Protein AF-A0A7W7CL00-F1 (afdb_monomer)

Organism: NCBI:txid882441

Sequence (148 aa):
MVEDDIWPAVDAAREWLDQSNGTLPLELTCRILKVTEEAGEAVQAWIDLLGQNPRKGVTHTREDVAAELADVAFTALVAIASLGLDPQAALAACATKVRARFPLAPHPAPADPATPIPGEATAPGSEPSTVPVVSAPSIAWPPVGSGV

Structure (mmCIF, N/CA/C/O backbone):
data_AF-A0A7W7CL00-F1
#
_entry.id   AF-A0A7W7CL00-F1
#
loop_
_atom_site.group_PDB
_atom_site.id
_atom_site.type_symbol
_atom_site.label_atom_id
_atom_site.label_alt_id
_atom_site.label_comp_id
_atom_site.label_asym_id
_atom_site.label_entity_id
_atom_site.label_seq_id
_atom_site.pdbx_PDB_ins_code
_atom_site.Cartn_x
_atom_site.Cartn_y
_atom_site.Cartn_z
_atom_site.occupancy
_atom_site.B_iso_or_equiv
_atom_site.auth_seq_id
_atom_site.auth_comp_id
_atom_site.auth_asym_id
_atom_site.auth_atom_id
_atom_site.pdbx_PDB_model_num
ATOM 1 N N . MET A 1 1 ? -9.552 -22.334 -6.330 1.00 42.38 1 MET A N 1
ATOM 2 C CA . MET A 1 1 ? -10.026 -21.128 -5.630 1.00 42.38 1 MET A CA 1
ATOM 3 C C . MET A 1 1 ? -8.787 -20.565 -4.974 1.00 42.38 1 MET A C 1
ATOM 5 O O . MET A 1 1 ? -8.217 -21.275 -4.162 1.00 42.38 1 MET A O 1
ATOM 9 N N . VAL A 1 2 ? -8.265 -19.432 -5.437 1.00 53.22 2 VAL A N 1
ATOM 10 C CA . VAL A 1 2 ? -7.215 -18.740 -4.678 1.00 53.22 2 VAL A CA 1
ATOM 11 C C . VAL A 1 2 ? -7.977 -18.091 -3.530 1.00 53.22 2 VAL A C 1
ATOM 13 O O . VAL A 1 2 ? -8.862 -17.282 -3.800 1.00 53.22 2 VAL A O 1
ATOM 16 N N . GLU A 1 3 ? -7.786 -18.566 -2.300 1.00 57.62 3 GLU A N 1
ATOM 17 C CA . GLU A 1 3 ? -8.302 -17.869 -1.117 1.00 57.62 3 GLU A CA 1
ATOM 18 C C . GLU A 1 3 ? -7.820 -16.406 -1.180 1.00 57.62 3 GLU A C 1
ATOM 20 O O . GLU A 1 3 ? -6.686 -16.162 -1.596 1.00 57.62 3 GLU A O 1
ATOM 25 N N . ASP A 1 4 ? -8.663 -15.440 -0.798 1.00 70.88 4 ASP A N 1
ATOM 26 C CA . ASP A 1 4 ? -8.280 -14.022 -0.689 1.00 70.88 4 ASP A CA 1
ATOM 27 C C . ASP A 1 4 ? -7.303 -13.837 0.493 1.00 70.88 4 ASP A C 1
ATOM 29 O O . ASP A 1 4 ? -7.651 -13.301 1.545 1.00 70.88 4 ASP A O 1
ATOM 33 N N . ASP A 1 5 ? -6.067 -14.309 0.318 1.00 86.12 5 ASP A N 1
ATOM 34 C CA . ASP A 1 5 ? -4.984 -14.319 1.314 1.00 86.12 5 ASP A CA 1
ATOM 35 C C . ASP A 1 5 ? -4.506 -12.901 1.680 1.00 86.12 5 ASP A C 1
ATOM 37 O O . ASP A 1 5 ? -3.855 -12.675 2.696 1.00 86.12 5 ASP A O 1
ATOM 41 N N . ILE A 1 6 ? -4.896 -11.900 0.885 1.00 94.25 6 ILE A N 1
ATOM 42 C CA . ILE A 1 6 ? -4.505 -10.506 1.094 1.00 94.25 6 ILE A CA 1
ATOM 43 C C . ILE A 1 6 ? -5.021 -9.932 2.419 1.00 94.25 6 ILE A C 1
ATOM 45 O O . ILE A 1 6 ? -4.269 -9.251 3.110 1.00 94.25 6 ILE A O 1
ATOM 49 N N . TRP A 1 7 ? -6.275 -10.191 2.802 1.00 95.50 7 TRP A N 1
ATOM 50 C CA . TRP A 1 7 ? -6.853 -9.580 4.007 1.00 95.50 7 TRP A CA 1
ATOM 51 C C . TRP A 1 7 ? -6.283 -10.185 5.293 1.00 95.50 7 TRP A C 1
ATOM 53 O O . TRP A 1 7 ? -5.819 -9.411 6.133 1.00 95.50 7 TRP A O 1
ATOM 63 N N . PRO A 1 8 ? -6.194 -11.525 5.429 1.00 96.06 8 PRO A N 1
ATOM 64 C CA . PRO A 1 8 ? -5.456 -12.135 6.532 1.00 96.06 8 PRO A CA 1
ATOM 65 C C . PRO A 1 8 ? -3.996 -11.668 6.606 1.00 96.06 8 PRO A C 1
ATOM 67 O O . PRO A 1 8 ? -3.495 -11.423 7.702 1.00 96.06 8 PRO A O 1
ATOM 70 N N . ALA A 1 9 ? -3.319 -11.492 5.464 1.00 97.25 9 ALA A N 1
ATOM 71 C CA . ALA A 1 9 ? -1.948 -10.985 5.436 1.00 97.25 9 ALA A CA 1
ATOM 72 C C . ALA A 1 9 ? -1.842 -9.527 5.916 1.00 97.25 9 ALA A C 1
ATOM 74 O O . ALA A 1 9 ? -0.912 -9.197 6.654 1.00 97.25 9 ALA A O 1
ATOM 75 N N . VAL A 1 10 ? -2.790 -8.656 5.548 1.00 98.19 10 VAL A N 1
ATOM 76 C CA . VAL A 1 10 ? -2.846 -7.267 6.040 1.00 98.19 10 VAL A CA 1
ATOM 77 C C . VAL A 1 10 ? -3.030 -7.233 7.559 1.00 98.19 10 VAL A C 1
ATOM 79 O O . VAL A 1 10 ? -2.312 -6.496 8.242 1.00 98.19 10 VAL A O 1
ATOM 82 N N . ASP A 1 11 ? -3.945 -8.045 8.093 1.00 97.38 11 ASP A N 1
ATOM 83 C CA . ASP A 1 11 ? -4.186 -8.133 9.536 1.00 97.38 11 ASP A CA 1
ATOM 84 C C . ASP A 1 11 ? -2.951 -8.660 10.279 1.00 97.38 11 ASP A C 1
ATOM 86 O O . ASP A 1 11 ? -2.523 -8.055 11.264 1.00 97.38 11 ASP A O 1
ATOM 90 N N . ALA A 1 12 ? -2.321 -9.721 9.765 1.00 97.88 12 ALA A N 1
ATOM 91 C CA . ALA A 1 12 ? -1.103 -10.287 10.339 1.00 97.88 12 ALA A CA 1
ATOM 92 C C . ALA A 1 12 ? 0.068 -9.288 10.325 1.00 97.88 12 ALA A C 1
ATOM 94 O O . ALA A 1 12 ? 0.780 -9.151 11.322 1.00 97.88 12 ALA A O 1
ATOM 95 N N . ALA A 1 13 ? 0.254 -8.553 9.225 1.00 98.31 13 ALA A N 1
ATOM 96 C CA . ALA A 1 13 ? 1.292 -7.530 9.117 1.00 98.31 13 ALA A CA 1
ATOM 97 C C . ALA A 1 13 ? 1.064 -6.387 10.115 1.00 98.31 13 ALA A C 1
ATOM 99 O O . ALA A 1 13 ? 1.994 -5.971 10.811 1.00 98.31 13 ALA A O 1
ATOM 100 N N . ARG A 1 14 ? -0.178 -5.899 10.234 1.00 98.38 14 ARG A N 1
ATOM 101 C CA . ARG A 1 14 ? -0.538 -4.877 11.223 1.00 98.38 14 ARG A CA 1
ATOM 102 C C . ARG A 1 14 ? -0.288 -5.375 12.646 1.00 98.38 14 ARG A C 1
ATOM 104 O O . ARG A 1 14 ? 0.329 -4.653 13.424 1.00 98.38 14 ARG A O 1
ATOM 111 N N . GLU A 1 15 ? -0.763 -6.570 12.991 1.00 98.38 15 GLU A N 1
ATOM 112 C CA . GLU A 1 15 ? -0.598 -7.134 14.334 1.00 98.38 15 GLU A CA 1
ATOM 113 C C . GLU A 1 15 ? 0.885 -7.270 14.696 1.00 98.38 15 GLU A C 1
ATOM 115 O O . GLU A 1 15 ? 1.303 -6.868 15.784 1.00 98.38 15 GLU A O 1
ATOM 120 N N . TRP A 1 16 ? 1.703 -7.755 13.762 1.00 98.50 16 TRP A N 1
ATOM 121 C CA . TRP A 1 16 ? 3.144 -7.850 13.957 1.00 98.50 16 TRP A CA 1
ATOM 122 C C . TRP A 1 16 ? 3.799 -6.477 14.194 1.00 98.50 16 TRP A C 1
ATOM 124 O O . TRP A 1 16 ? 4.644 -6.347 15.085 1.00 98.50 16 TRP A O 1
ATOM 134 N N . LEU A 1 17 ? 3.385 -5.433 13.466 1.00 98.12 17 LEU A N 1
ATOM 135 C CA . LEU A 1 17 ? 3.861 -4.057 13.680 1.00 98.12 17 LEU A CA 1
ATOM 136 C C . LEU A 1 17 ? 3.391 -3.479 15.024 1.00 98.12 17 LEU A C 1
ATOM 138 O O . LEU A 1 17 ? 4.160 -2.798 15.706 1.00 98.12 17 LEU A O 1
ATOM 142 N N . ASP A 1 18 ? 2.147 -3.751 15.425 1.00 98.25 18 ASP A N 1
ATOM 143 C CA . ASP A 1 18 ? 1.594 -3.335 16.720 1.00 98.25 18 ASP A CA 1
ATOM 144 C C . ASP A 1 18 ? 2.396 -3.958 17.875 1.00 98.25 18 ASP A C 1
ATOM 146 O O . ASP A 1 18 ? 2.697 -3.273 18.852 1.00 98.25 18 ASP A O 1
ATOM 150 N N . GLN A 1 19 ? 2.808 -5.221 17.740 1.00 98.19 19 GLN A N 1
ATOM 151 C CA . GLN A 1 19 ? 3.645 -5.917 18.722 1.00 98.19 19 GLN A CA 1
ATOM 152 C C . GLN A 1 19 ? 5.102 -5.429 18.723 1.00 98.19 19 GLN A C 1
ATOM 154 O O . GLN A 1 19 ? 5.710 -5.321 19.788 1.00 98.19 19 GLN A O 1
ATOM 159 N N . SER A 1 20 ? 5.665 -5.142 17.547 1.00 96.62 20 SER A N 1
ATOM 160 C CA . SER A 1 20 ? 7.091 -4.821 17.392 1.00 96.62 20 SER A CA 1
ATOM 161 C C . SER A 1 20 ? 7.423 -3.371 17.745 1.00 96.62 20 SER A C 1
ATOM 163 O O . SER A 1 20 ? 8.454 -3.098 18.358 1.00 96.62 20 SER A O 1
ATOM 165 N N . ASN A 1 21 ? 6.545 -2.440 17.372 1.00 95.88 21 ASN A N 1
ATOM 166 C CA . ASN A 1 21 ? 6.794 -1.000 17.453 1.00 95.88 21 ASN A CA 1
ATOM 167 C C . ASN A 1 21 ? 5.777 -0.274 18.346 1.00 95.88 21 ASN A C 1
ATOM 169 O O . ASN A 1 21 ? 6.069 0.798 18.875 1.00 95.88 21 ASN A O 1
ATOM 173 N N . GLY A 1 22 ? 4.593 -0.857 18.549 1.00 96.62 22 GLY A N 1
ATOM 174 C CA . GLY A 1 22 ? 3.474 -0.211 19.227 1.00 96.62 22 GLY A CA 1
ATOM 175 C C . GLY A 1 22 ? 2.591 0.602 18.279 1.00 96.62 22 GLY A C 1
ATOM 176 O O . GLY A 1 22 ? 2.754 0.599 17.059 1.00 96.62 22 GLY A O 1
ATOM 177 N N . THR A 1 23 ? 1.621 1.308 18.863 1.00 98.06 23 THR A N 1
ATOM 178 C CA . THR A 1 23 ? 0.531 1.988 18.134 1.00 98.06 23 THR A CA 1
ATOM 179 C C . THR A 1 23 ? 0.480 3.494 18.397 1.00 98.06 23 THR A C 1
ATOM 181 O O . THR A 1 23 ? -0.565 4.129 18.239 1.00 98.06 23 THR A O 1
ATOM 184 N N . LEU A 1 24 ? 1.580 4.081 18.876 1.00 98.25 24 LEU A N 1
ATOM 185 C CA . LEU A 1 24 ? 1.647 5.519 19.141 1.00 98.25 24 LEU A CA 1
ATOM 186 C C . LEU A 1 24 ? 1.608 6.323 17.826 1.00 98.25 24 LEU A C 1
ATOM 188 O O . LEU A 1 24 ? 1.970 5.794 16.775 1.00 98.25 24 LEU A O 1
ATOM 192 N N . PRO A 1 25 ? 1.229 7.618 17.858 1.00 98.19 25 PRO A N 1
ATOM 193 C CA . PRO A 1 25 ? 1.106 8.435 16.648 1.00 98.19 25 PRO A CA 1
ATOM 194 C C . PRO A 1 25 ? 2.359 8.470 15.764 1.00 98.19 25 PRO A C 1
ATOM 196 O O . PRO A 1 25 ? 2.238 8.549 14.543 1.00 98.19 25 PRO A O 1
ATOM 199 N N . LEU A 1 26 ? 3.553 8.386 16.361 1.00 98.19 26 LEU A N 1
ATOM 200 C CA . LEU A 1 26 ? 4.805 8.296 15.610 1.00 98.19 26 LEU A CA 1
ATOM 201 C C . LEU A 1 26 ? 4.870 7.012 14.773 1.00 98.19 26 LEU A C 1
ATOM 203 O O . LEU A 1 26 ? 5.147 7.086 13.584 1.00 98.19 26 LEU A O 1
ATOM 207 N N . GLU A 1 27 ? 4.541 5.859 15.353 1.00 98.31 27 GLU A N 1
ATOM 208 C CA . GLU A 1 27 ? 4.572 4.573 14.645 1.00 98.31 27 GLU A CA 1
ATOM 209 C C . GLU A 1 27 ? 3.542 4.525 13.517 1.00 98.31 27 GLU A C 1
ATOM 211 O O . GLU A 1 27 ? 3.840 4.078 12.412 1.00 98.31 27 GLU A O 1
ATOM 216 N N . LEU A 1 28 ? 2.345 5.069 13.752 1.00 98.38 28 LEU A N 1
ATOM 217 C CA . LEU A 1 28 ? 1.336 5.222 12.701 1.00 98.38 28 LEU A CA 1
ATOM 218 C C . LEU A 1 28 ? 1.830 6.146 11.579 1.00 98.38 28 LEU A C 1
ATOM 220 O O . LEU A 1 28 ? 1.613 5.859 10.402 1.00 98.38 28 LEU A O 1
ATOM 224 N N . THR A 1 29 ? 2.540 7.223 11.930 1.00 98.56 29 THR A N 1
ATOM 225 C CA . THR A 1 29 ? 3.177 8.114 10.950 1.00 98.56 29 THR A CA 1
ATOM 226 C C . THR A 1 29 ? 4.211 7.356 10.122 1.00 98.56 29 THR A C 1
ATOM 228 O O . THR A 1 29 ? 4.195 7.469 8.899 1.00 98.56 29 THR A O 1
ATOM 231 N N . CYS A 1 30 ? 5.056 6.532 10.745 1.00 98.56 30 CYS A N 1
ATOM 232 C CA . CYS A 1 30 ? 6.037 5.703 10.041 1.00 98.56 30 CYS A CA 1
ATOM 233 C C . CYS A 1 30 ? 5.372 4.737 9.047 1.00 98.56 30 CYS A C 1
ATOM 235 O O . CYS A 1 30 ? 5.824 4.631 7.910 1.00 98.56 30 CYS A O 1
ATOM 237 N N . ARG A 1 31 ? 4.256 4.098 9.420 1.00 98.38 31 ARG A N 1
ATOM 238 C CA . ARG A 1 31 ? 3.504 3.202 8.517 1.00 98.38 31 ARG A CA 1
ATOM 239 C C . ARG A 1 31 ? 2.914 3.939 7.313 1.00 98.38 31 ARG A C 1
ATOM 241 O O . ARG A 1 31 ? 2.877 3.391 6.218 1.00 98.38 31 ARG A O 1
ATOM 248 N N . ILE A 1 32 ? 2.497 5.192 7.491 1.00 98.50 32 ILE A N 1
ATOM 249 C CA . ILE A 1 32 ? 2.064 6.050 6.378 1.00 98.50 32 ILE A CA 1
ATOM 250 C C . ILE A 1 32 ? 3.263 6.450 5.506 1.00 98.50 32 ILE A C 1
ATOM 252 O O . ILE A 1 32 ? 3.167 6.419 4.281 1.00 98.50 32 ILE A O 1
ATOM 256 N N . LEU A 1 33 ? 4.399 6.805 6.113 1.00 98.62 33 LEU A N 1
ATOM 257 C CA . LEU A 1 33 ? 5.613 7.180 5.381 1.00 98.62 33 LEU A CA 1
ATOM 258 C C . LEU A 1 33 ? 6.174 6.024 4.548 1.00 98.62 33 LEU A C 1
ATOM 260 O O . LEU A 1 33 ? 6.648 6.276 3.441 1.00 98.62 33 LEU A O 1
ATOM 264 N N . LYS A 1 34 ? 6.035 4.776 5.011 1.00 98.25 34 LYS A N 1
ATOM 265 C CA . LYS A 1 34 ? 6.422 3.573 4.258 1.00 98.25 34 LYS A CA 1
ATOM 266 C C . LYS A 1 34 ? 5.757 3.511 2.877 1.00 98.25 34 LYS A C 1
ATOM 268 O O . LYS A 1 34 ? 6.401 3.124 1.917 1.00 98.25 34 LYS A O 1
ATOM 273 N N . VAL A 1 35 ? 4.533 4.027 2.716 1.00 98.69 35 VAL A N 1
ATOM 274 C CA . VAL A 1 35 ? 3.878 4.125 1.393 1.00 98.69 35 VAL A CA 1
ATOM 275 C C . VAL A 1 35 ? 4.698 4.967 0.405 1.00 98.69 35 VAL A C 1
ATOM 277 O O . VAL A 1 35 ? 4.737 4.669 -0.785 1.00 98.69 35 VAL A O 1
ATOM 280 N N . THR A 1 36 ? 5.354 6.029 0.881 1.00 98.69 36 THR A N 1
ATOM 281 C CA . THR A 1 36 ? 6.212 6.873 0.029 1.00 98.69 36 THR A CA 1
ATOM 282 C C . THR A 1 36 ? 7.503 6.157 -0.349 1.00 98.69 36 THR A C 1
ATOM 284 O O . THR A 1 36 ? 7.991 6.342 -1.461 1.00 98.69 36 THR A O 1
ATOM 287 N N . GLU A 1 37 ? 8.046 5.354 0.564 1.00 98.62 37 GLU A N 1
ATOM 288 C CA . GLU A 1 37 ? 9.227 4.525 0.322 1.00 98.62 37 GLU A CA 1
ATOM 289 C C . GLU A 1 37 ? 8.949 3.511 -0.793 1.00 98.62 37 GLU A C 1
ATOM 291 O O . GLU A 1 37 ? 9.616 3.580 -1.823 1.00 98.62 37 GLU A O 1
ATOM 296 N N . GLU A 1 38 ? 7.878 2.715 -0.678 1.00 98.62 38 GLU A N 1
ATOM 297 C CA . GLU A 1 38 ? 7.481 1.748 -1.719 1.00 98.62 38 GLU A CA 1
ATOM 298 C C . GLU A 1 38 ? 7.194 2.429 -3.065 1.00 98.62 38 GLU A C 1
ATOM 300 O O . GLU A 1 38 ? 7.544 1.940 -4.138 1.00 98.62 38 GLU A O 1
ATOM 305 N N . ALA A 1 39 ? 6.578 3.618 -3.040 1.00 98.69 39 ALA A N 1
ATOM 306 C CA . ALA A 1 39 ? 6.326 4.366 -4.269 1.00 98.69 39 ALA A CA 1
ATOM 307 C C . ALA A 1 39 ? 7.637 4.790 -4.954 1.00 98.69 39 ALA A C 1
ATOM 309 O O . ALA A 1 39 ? 7.700 4.859 -6.184 1.00 98.69 39 ALA A O 1
ATOM 310 N N . GLY A 1 40 ? 8.682 5.070 -4.172 1.00 98.44 40 GLY A N 1
ATOM 311 C CA . GLY A 1 40 ? 10.030 5.315 -4.671 1.00 98.44 40 GLY A CA 1
ATOM 312 C C . GLY A 1 40 ? 10.660 4.070 -5.296 1.00 98.44 40 GLY A C 1
ATOM 313 O O . GLY A 1 40 ? 11.281 4.184 -6.354 1.00 98.44 40 GLY A O 1
ATOM 314 N N . GLU A 1 41 ? 10.458 2.895 -4.699 1.00 98.38 41 GLU A N 1
ATOM 315 C CA . GLU A 1 41 ? 10.945 1.610 -5.223 1.00 98.38 41 GLU A CA 1
ATOM 316 C C . GLU A 1 41 ? 10.269 1.253 -6.554 1.00 98.38 41 GLU A C 1
ATOM 318 O O . GLU A 1 41 ? 10.959 0.984 -7.539 1.00 98.38 41 GLU A O 1
ATOM 323 N N . ALA A 1 42 ? 8.952 1.443 -6.673 1.00 98.62 42 ALA A N 1
ATOM 324 C CA . ALA A 1 42 ? 8.238 1.269 -7.943 1.00 98.62 42 ALA A CA 1
ATOM 325 C C . ALA A 1 42 ? 8.755 2.201 -9.056 1.00 98.62 42 ALA A C 1
ATOM 327 O O . ALA A 1 42 ? 8.892 1.799 -10.219 1.00 98.62 42 ALA A O 1
ATOM 328 N N . VAL A 1 43 ? 9.082 3.454 -8.715 1.00 97.94 43 VAL A N 1
ATOM 329 C CA . VAL A 1 43 ? 9.710 4.396 -9.656 1.00 97.94 43 VAL A CA 1
ATOM 330 C C . VAL A 1 43 ? 11.111 3.924 -10.044 1.00 97.94 43 VAL A C 1
ATOM 332 O O . VAL A 1 43 ? 11.463 3.971 -11.226 1.00 97.94 43 VAL A O 1
ATOM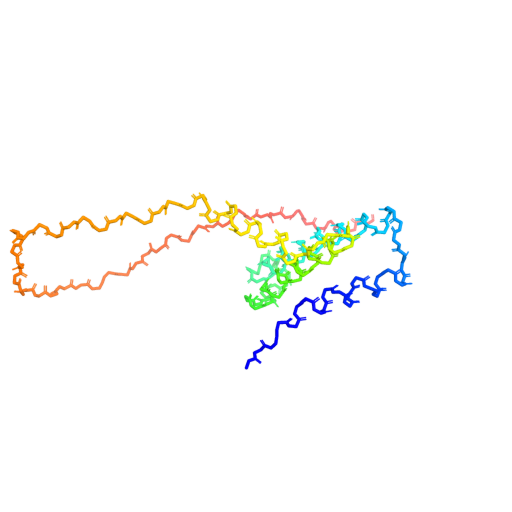 335 N N . GLN A 1 44 ? 11.903 3.450 -9.083 1.00 96.75 44 GLN A N 1
ATOM 336 C CA . GLN A 1 44 ? 13.247 2.934 -9.326 1.00 96.75 44 GLN A CA 1
ATOM 337 C C . GLN A 1 44 ? 13.217 1.704 -10.244 1.00 96.75 44 GLN A C 1
ATOM 339 O O . GLN A 1 44 ? 13.954 1.680 -11.232 1.00 96.75 44 GLN A O 1
ATOM 344 N N . ALA A 1 45 ? 12.324 0.744 -9.995 1.00 97.06 45 ALA A N 1
ATOM 345 C CA . ALA A 1 45 ? 12.138 -0.429 -10.845 1.00 97.06 45 ALA A CA 1
ATOM 346 C C . ALA A 1 45 ? 11.744 -0.034 -12.276 1.00 97.06 45 ALA A C 1
ATOM 348 O O . ALA A 1 45 ? 12.265 -0.590 -13.244 1.00 97.06 45 ALA A O 1
ATOM 349 N N . TRP A 1 46 ? 10.885 0.977 -12.445 1.00 97.56 46 TRP A N 1
ATOM 350 C CA . TRP A 1 46 ? 10.524 1.479 -13.774 1.00 97.56 46 TRP A CA 1
ATOM 351 C C . TRP A 1 46 ? 11.713 2.121 -14.507 1.00 97.56 46 TRP A C 1
ATOM 353 O O . TRP A 1 46 ? 11.933 1.865 -15.693 1.00 97.56 46 TRP A O 1
ATOM 363 N N . ILE A 1 47 ? 12.509 2.935 -13.809 1.00 95.75 47 ILE A N 1
ATOM 364 C CA . ILE A 1 47 ? 13.733 3.555 -14.345 1.00 95.75 47 ILE A CA 1
ATOM 365 C C . ILE A 1 47 ? 14.739 2.482 -14.779 1.00 95.75 47 ILE A C 1
ATOM 367 O O . ILE A 1 47 ? 15.335 2.588 -15.858 1.00 95.75 47 ILE A O 1
ATOM 371 N N . ASP A 1 48 ? 14.906 1.453 -13.956 1.00 95.56 48 ASP A N 1
ATOM 372 C CA . ASP A 1 48 ? 15.826 0.347 -14.193 1.00 95.56 48 ASP A CA 1
ATOM 373 C C . ASP A 1 48 ? 15.337 -0.600 -15.303 1.00 95.56 48 ASP A C 1
ATOM 375 O O . ASP A 1 48 ? 16.155 -1.125 -16.061 1.00 95.56 48 ASP A O 1
ATOM 379 N N . LEU A 1 49 ? 14.023 -0.759 -15.483 1.00 96.44 49 LEU A N 1
ATOM 380 C CA . LEU A 1 49 ? 13.429 -1.435 -16.642 1.00 96.44 49 LEU A CA 1
ATOM 381 C C . LEU A 1 49 ? 13.696 -0.663 -17.940 1.00 96.44 49 LEU A C 1
ATOM 383 O O . LEU A 1 49 ? 14.041 -1.247 -18.967 1.00 96.44 49 LEU A O 1
ATOM 387 N N . LEU A 1 50 ? 13.562 0.662 -17.912 1.00 96.12 50 LEU A N 1
ATOM 388 C CA . LEU A 1 50 ? 13.855 1.508 -19.071 1.00 96.12 50 LEU A CA 1
ATOM 389 C C . LEU A 1 50 ? 15.361 1.643 -19.357 1.00 96.12 50 LEU A C 1
ATOM 391 O O . LEU A 1 50 ? 15.732 2.278 -20.348 1.00 96.12 50 LEU A O 1
ATOM 395 N N . GLY A 1 51 ? 16.225 1.106 -18.489 1.00 92.50 51 GLY A N 1
ATOM 396 C CA . GLY A 1 51 ? 17.677 1.213 -18.607 1.00 92.50 51 GLY A CA 1
ATOM 397 C C . GLY A 1 51 ? 18.188 2.652 -18.543 1.00 92.50 51 GLY A C 1
ATOM 398 O O . GLY A 1 51 ? 19.229 2.963 -19.119 1.00 92.50 51 GLY A O 1
ATOM 399 N N . GLN A 1 52 ? 17.458 3.552 -17.875 1.00 89.19 52 GLN A N 1
ATOM 400 C CA . GLN A 1 52 ? 17.792 4.983 -17.840 1.00 89.19 52 GLN A CA 1
ATOM 401 C C . GLN A 1 52 ? 19.056 5.287 -17.032 1.00 89.19 52 GLN A C 1
ATOM 403 O O . GLN A 1 52 ? 19.602 6.378 -17.157 1.00 89.19 52 GLN A O 1
ATOM 408 N N . ASN A 1 53 ? 19.542 4.341 -16.223 1.00 83.56 53 ASN A N 1
ATOM 409 C CA . ASN A 1 53 ? 20.832 4.428 -15.551 1.00 83.56 53 ASN A CA 1
ATOM 410 C C . ASN A 1 53 ? 21.939 3.839 -16.451 1.00 83.56 53 ASN A C 1
ATOM 412 O O . ASN A 1 53 ? 22.115 2.615 -16.467 1.00 83.56 53 ASN A O 1
ATOM 416 N N . PRO A 1 54 ? 22.756 4.660 -17.148 1.00 81.81 54 PRO A N 1
ATOM 417 C CA . PRO A 1 54 ? 23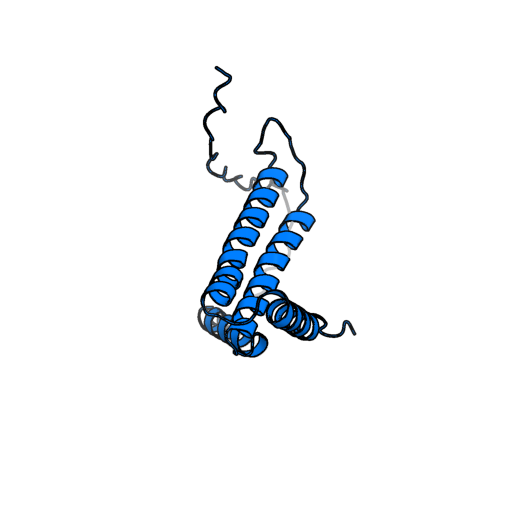.709 4.159 -18.143 1.00 81.81 54 PRO A CA 1
ATOM 418 C C . PRO A 1 54 ? 24.811 3.281 -17.539 1.00 81.81 54 PRO A C 1
ATOM 420 O O . PRO A 1 54 ? 25.444 2.508 -18.251 1.00 81.81 54 PRO A O 1
ATOM 423 N N . ARG A 1 55 ? 25.044 3.380 -16.220 1.00 90.56 55 ARG A N 1
ATOM 424 C CA . ARG A 1 55 ? 26.008 2.536 -15.499 1.00 90.56 55 ARG A CA 1
ATOM 425 C C . ARG A 1 55 ? 25.491 1.115 -15.275 1.00 90.56 55 ARG A C 1
ATOM 427 O O . ARG A 1 55 ? 26.302 0.204 -15.136 1.00 90.56 55 ARG A O 1
ATOM 434 N N . LYS A 1 56 ? 24.173 0.935 -15.164 1.00 81.44 56 LYS A N 1
ATOM 435 C CA . LYS A 1 56 ? 23.550 -0.352 -14.825 1.00 81.44 56 LYS A CA 1
ATOM 436 C C . LYS A 1 56 ? 22.902 -1.048 -16.025 1.00 81.44 56 LYS A C 1
ATOM 438 O O . LYS A 1 56 ? 22.796 -2.268 -16.002 1.00 81.44 56 LYS A O 1
ATOM 443 N N . GLY A 1 57 ? 22.521 -0.308 -17.068 1.00 85.94 57 GLY A N 1
ATOM 444 C CA . GLY A 1 57 ? 21.737 -0.868 -18.171 1.00 85.94 57 GLY A CA 1
ATOM 445 C C . GLY A 1 57 ? 20.328 -1.260 -17.716 1.00 85.94 57 GLY A C 1
ATOM 446 O O . GLY A 1 57 ? 19.832 -0.722 -16.729 1.00 85.94 57 GLY A O 1
ATOM 447 N N . VAL A 1 58 ? 19.683 -2.178 -18.442 1.00 88.38 58 VAL A N 1
ATOM 448 C CA . VAL A 1 58 ? 18.365 -2.719 -18.068 1.00 88.38 58 VAL A CA 1
ATOM 449 C C . VAL A 1 58 ? 18.550 -3.813 -17.024 1.00 88.38 58 VAL A C 1
ATOM 451 O O . VAL A 1 58 ? 19.201 -4.819 -17.307 1.00 88.38 58 VAL A O 1
ATOM 454 N N . THR A 1 59 ? 17.985 -3.624 -15.834 1.00 91.00 59 THR A N 1
ATOM 455 C CA . THR A 1 59 ? 18.125 -4.584 -14.723 1.00 91.00 59 THR A CA 1
ATOM 456 C C . THR A 1 59 ? 16.806 -5.127 -14.191 1.00 91.00 59 THR A C 1
ATOM 458 O O . THR A 1 59 ? 16.846 -6.079 -13.422 1.00 91.00 59 THR A O 1
ATOM 461 N N . HIS A 1 60 ? 15.669 -4.559 -14.601 1.00 95.81 60 HIS A N 1
ATOM 462 C CA . HIS A 1 60 ? 14.340 -4.972 -14.145 1.00 95.81 60 HIS A CA 1
ATOM 463 C C . HIS A 1 60 ? 13.423 -5.330 -15.315 1.00 95.81 60 HIS A C 1
ATOM 465 O O . HIS A 1 60 ? 13.616 -4.906 -16.460 1.00 95.81 60 HIS A O 1
ATOM 471 N N . THR A 1 61 ? 12.408 -6.119 -14.995 1.00 96.94 61 THR A N 1
ATOM 472 C CA . THR A 1 61 ? 11.333 -6.590 -15.866 1.00 96.94 61 THR A CA 1
ATOM 473 C C . THR A 1 61 ? 10.014 -5.891 -15.526 1.00 96.94 61 THR A C 1
ATOM 475 O O . THR A 1 61 ? 9.917 -5.127 -14.563 1.00 96.94 61 THR A O 1
ATOM 478 N N . ARG A 1 62 ? 8.980 -6.091 -16.353 1.00 97.88 62 ARG A N 1
ATOM 479 C CA . ARG A 1 62 ? 7.655 -5.504 -16.077 1.00 97.88 62 ARG A CA 1
ATOM 480 C C . ARG A 1 62 ? 7.031 -6.147 -14.846 1.00 97.88 62 ARG A C 1
ATOM 482 O O . ARG A 1 62 ? 6.266 -5.493 -14.147 1.00 97.88 62 ARG A O 1
ATOM 489 N N . GLU A 1 63 ? 7.360 -7.409 -14.620 1.00 98.12 63 GLU A N 1
ATOM 490 C CA . GLU A 1 63 ? 6.969 -8.205 -13.473 1.00 98.12 63 GLU A CA 1
ATOM 491 C C . GLU A 1 63 ? 7.569 -7.627 -12.192 1.00 98.12 63 GLU A C 1
ATOM 493 O O . GLU A 1 63 ? 6.836 -7.480 -11.220 1.00 98.12 63 GLU A O 1
ATOM 498 N N . ASP A 1 64 ? 8.833 -7.193 -12.218 1.00 97.88 64 ASP A N 1
ATOM 499 C CA . ASP A 1 64 ? 9.445 -6.528 -11.060 1.00 97.88 64 ASP A CA 1
ATOM 500 C C . ASP A 1 64 ? 8.744 -5.195 -10.758 1.00 97.88 64 ASP A C 1
ATOM 502 O O . ASP A 1 64 ? 8.363 -4.936 -9.625 1.00 97.88 64 ASP A O 1
ATOM 506 N N . VAL A 1 65 ? 8.452 -4.380 -11.779 1.00 98.31 65 VAL A N 1
ATOM 507 C CA . VAL A 1 65 ? 7.668 -3.141 -11.588 1.00 98.31 65 VAL A CA 1
ATOM 508 C C . VAL A 1 65 ? 6.280 -3.439 -11.012 1.00 98.31 65 VAL A C 1
ATOM 510 O O . VAL A 1 65 ? 5.778 -2.694 -10.173 1.00 98.31 65 VAL A O 1
ATOM 513 N N . ALA A 1 66 ? 5.630 -4.507 -11.476 1.00 98.38 66 ALA A N 1
ATOM 514 C CA . ALA A 1 66 ? 4.326 -4.912 -10.967 1.00 98.38 66 ALA A CA 1
ATOM 515 C C . ALA A 1 66 ? 4.396 -5.393 -9.510 1.00 98.38 66 ALA A C 1
ATOM 517 O O . ALA A 1 66 ? 3.453 -5.129 -8.765 1.00 98.38 66 ALA A O 1
ATOM 518 N N . ALA A 1 67 ? 5.487 -6.054 -9.111 1.00 98.12 67 ALA A N 1
ATOM 519 C CA . ALA A 1 67 ? 5.735 -6.448 -7.728 1.00 98.12 67 ALA A CA 1
ATOM 520 C C . ALA A 1 67 ? 5.854 -5.214 -6.822 1.00 98.12 67 ALA A C 1
ATOM 522 O O . ALA A 1 67 ? 5.073 -5.090 -5.885 1.00 98.12 67 ALA A O 1
ATOM 523 N N . GLU A 1 68 ? 6.677 -4.231 -7.194 1.00 98.5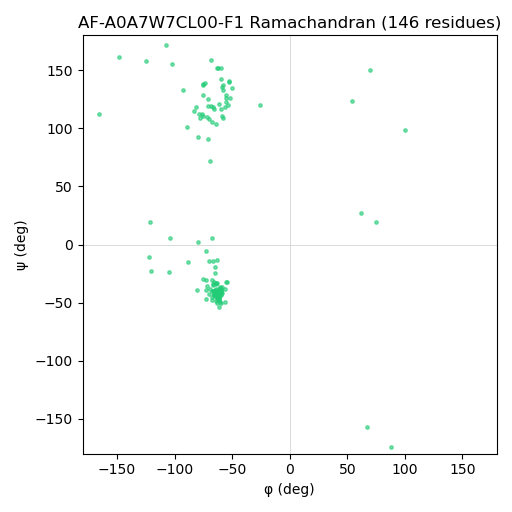0 68 GLU A N 1
ATOM 524 C CA . GLU A 1 68 ? 6.814 -2.992 -6.412 1.00 98.50 68 GLU A CA 1
ATOM 525 C C . GLU A 1 68 ? 5.491 -2.207 -6.317 1.00 98.50 68 GLU A C 1
ATOM 527 O O . GLU A 1 68 ? 5.119 -1.662 -5.279 1.00 98.50 68 GLU A O 1
ATOM 532 N N . LEU A 1 69 ? 4.703 -2.168 -7.398 1.00 98.69 69 LEU A N 1
ATOM 533 C CA . LEU A 1 69 ? 3.365 -1.564 -7.360 1.00 98.69 69 LEU A CA 1
ATOM 534 C C . LEU A 1 69 ? 2.398 -2.333 -6.446 1.00 98.69 69 LEU A C 1
ATOM 536 O O . LEU A 1 69 ? 1.498 -1.722 -5.856 1.00 98.69 69 LEU A O 1
ATOM 540 N N . ALA A 1 70 ? 2.551 -3.653 -6.337 1.00 98.25 70 ALA A N 1
ATOM 541 C CA . ALA A 1 70 ? 1.790 -4.460 -5.394 1.00 98.25 70 ALA A CA 1
ATOM 542 C C . ALA A 1 70 ? 2.213 -4.164 -3.947 1.00 98.25 70 ALA A C 1
ATOM 544 O O . ALA A 1 70 ? 1.331 -4.035 -3.097 1.00 98.25 70 ALA A O 1
ATOM 545 N N . ASP A 1 71 ? 3.503 -3.947 -3.688 1.00 98.38 71 ASP A N 1
ATOM 546 C CA . ASP A 1 71 ? 4.020 -3.567 -2.367 1.00 98.38 71 ASP A CA 1
ATOM 547 C C . ASP A 1 71 ? 3.509 -2.188 -1.928 1.00 98.38 71 ASP A C 1
ATOM 549 O O . ASP A 1 71 ? 3.053 -2.028 -0.788 1.00 98.38 71 ASP A O 1
ATOM 553 N N . VAL A 1 72 ? 3.421 -1.220 -2.850 1.00 98.81 72 VAL A N 1
ATOM 554 C CA . VAL A 1 72 ? 2.739 0.068 -2.606 1.00 98.81 72 VAL A CA 1
ATOM 555 C C . VAL A 1 72 ? 1.287 -0.150 -2.179 1.00 98.81 72 VAL A C 1
ATOM 557 O O . VAL A 1 72 ? 0.822 0.439 -1.196 1.00 98.81 72 VAL A O 1
ATOM 560 N N . ALA A 1 73 ? 0.548 -0.977 -2.925 1.00 98.38 73 ALA A N 1
ATOM 561 C CA . ALA A 1 73 ? -0.857 -1.238 -2.642 1.00 98.38 73 ALA A CA 1
ATOM 562 C C . ALA A 1 73 ? -1.029 -1.932 -1.284 1.00 98.38 73 ALA A C 1
ATOM 564 O O . ALA A 1 73 ? -1.830 -1.476 -0.467 1.00 98.38 73 ALA A O 1
ATOM 565 N N . PHE A 1 74 ? -0.256 -2.985 -1.017 1.00 98.44 74 PHE A N 1
ATOM 566 C CA . PHE A 1 74 ? -0.306 -3.741 0.230 1.00 98.44 74 PHE A CA 1
ATOM 567 C C . PHE A 1 74 ? 0.051 -2.866 1.439 1.00 98.44 74 PHE A C 1
ATOM 569 O O . PHE A 1 74 ? -0.697 -2.825 2.418 1.00 98.44 74 PHE A O 1
ATOM 576 N N . THR A 1 75 ? 1.118 -2.072 1.339 1.00 98.62 75 THR A N 1
ATOM 577 C CA . THR A 1 75 ? 1.541 -1.133 2.390 1.00 98.62 75 THR A CA 1
ATOM 578 C C . THR A 1 75 ? 0.462 -0.094 2.693 1.00 98.62 75 THR A C 1
ATOM 580 O O . THR A 1 75 ? 0.204 0.214 3.860 1.00 98.62 75 THR A O 1
ATOM 583 N N . ALA A 1 76 ? -0.242 0.407 1.674 1.00 98.75 76 ALA A N 1
ATOM 584 C CA . ALA A 1 76 ? -1.369 1.312 1.883 1.00 98.75 76 ALA A CA 1
ATOM 585 C C . ALA A 1 76 ? -2.530 0.638 2.641 1.00 98.75 76 ALA A C 1
ATOM 587 O O . ALA A 1 76 ? -3.140 1.272 3.506 1.00 98.75 76 ALA A O 1
ATOM 588 N N . LEU A 1 77 ? -2.822 -0.641 2.372 1.00 98.69 77 LEU A N 1
ATOM 589 C CA . LEU A 1 77 ? -3.842 -1.399 3.110 1.00 98.69 77 LEU A CA 1
ATOM 590 C C . LEU A 1 77 ? -3.448 -1.593 4.580 1.00 98.69 77 LEU A C 1
ATOM 592 O O . LEU A 1 77 ? -4.273 -1.351 5.464 1.00 98.69 77 LEU A O 1
ATOM 596 N N . VAL A 1 78 ? -2.187 -1.936 4.856 1.00 98.69 78 VAL A N 1
ATOM 597 C CA . VAL A 1 78 ? -1.658 -2.048 6.229 1.00 98.69 78 VAL A CA 1
ATOM 598 C C . VAL A 1 78 ? -1.731 -0.708 6.963 1.00 98.69 78 VAL A C 1
ATOM 600 O O . VAL A 1 78 ? -2.122 -0.663 8.134 1.00 98.69 78 VAL A O 1
ATOM 603 N N . ALA A 1 79 ? -1.423 0.403 6.291 1.00 98.69 79 ALA A N 1
ATOM 604 C CA . ALA A 1 79 ? -1.553 1.738 6.870 1.00 98.69 79 ALA A CA 1
ATOM 605 C C . ALA A 1 79 ? -3.017 2.075 7.218 1.00 98.69 79 ALA A C 1
ATOM 607 O O . ALA A 1 79 ? -3.278 2.581 8.308 1.00 98.69 79 ALA A O 1
ATOM 608 N N . ILE A 1 80 ? -3.983 1.740 6.351 1.00 98.81 80 ILE A N 1
ATOM 609 C CA . ILE A 1 80 ? -5.421 1.916 6.633 1.00 98.81 80 ILE A CA 1
ATOM 610 C C . ILE A 1 80 ? -5.846 1.081 7.848 1.00 98.81 80 ILE A C 1
ATOM 612 O O . ILE A 1 80 ? -6.470 1.616 8.768 1.00 98.81 80 ILE A O 1
ATOM 616 N N . ALA A 1 81 ? -5.464 -0.197 7.889 1.00 98.50 81 ALA A N 1
ATOM 617 C CA . ALA A 1 81 ? -5.763 -1.082 9.012 1.00 98.50 81 ALA A CA 1
ATOM 618 C C . ALA A 1 81 ? -5.155 -0.563 10.328 1.00 98.50 81 ALA A C 1
ATOM 620 O O . ALA A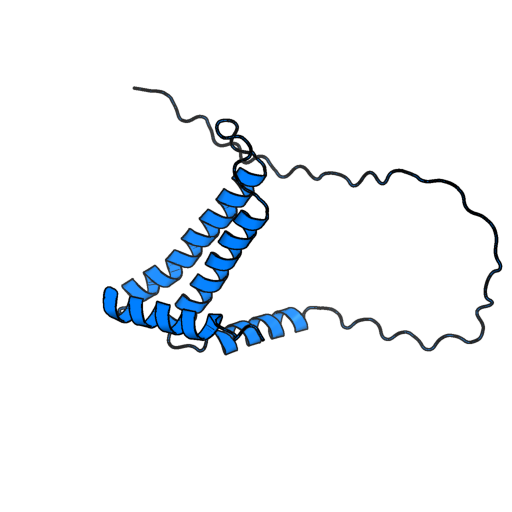 1 81 ? -5.790 -0.612 11.383 1.00 98.50 81 ALA A O 1
ATOM 621 N N . SER A 1 82 ? -3.949 0.007 10.265 1.00 98.31 82 SER A N 1
ATOM 622 C CA . SER A 1 82 ? -3.257 0.616 11.410 1.00 98.31 82 SER A CA 1
ATOM 623 C C . SER A 1 82 ? -3.976 1.849 11.969 1.00 98.31 82 SER A C 1
ATOM 625 O O . SER A 1 82 ? -3.835 2.159 13.149 1.00 98.31 82 SER A O 1
AT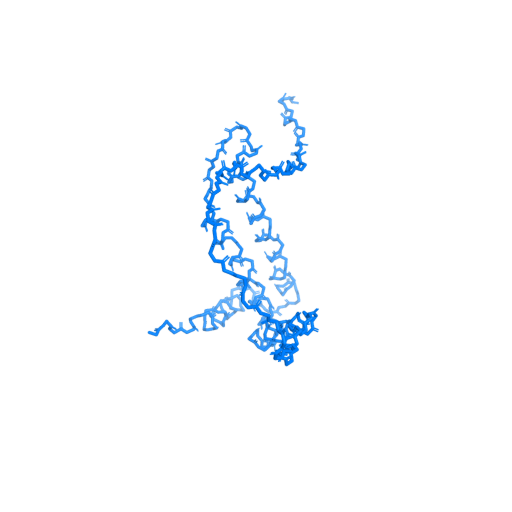OM 627 N N . LEU A 1 83 ? -4.787 2.532 11.155 1.00 98.25 83 LEU A N 1
ATOM 628 C CA . LEU A 1 83 ? -5.666 3.622 11.597 1.00 98.25 83 LEU A CA 1
ATOM 629 C C . LEU A 1 83 ? -6.965 3.117 12.256 1.00 98.25 83 LEU A C 1
ATOM 631 O O . LEU A 1 83 ? -7.815 3.925 12.628 1.00 98.25 83 LEU A O 1
ATOM 635 N N . GLY A 1 84 ? -7.138 1.798 12.394 1.00 97.38 84 GLY A N 1
ATOM 636 C CA . GLY A 1 84 ? -8.352 1.179 12.929 1.00 97.38 84 GLY A CA 1
ATOM 637 C C . GLY A 1 84 ? -9.527 1.182 11.949 1.00 97.38 84 GLY A C 1
ATOM 638 O O . GLY A 1 84 ? -10.675 1.066 12.374 1.00 97.38 84 GLY A O 1
ATOM 639 N N . LEU A 1 85 ? -9.258 1.348 10.654 1.00 98.44 85 LEU A N 1
ATOM 640 C CA . LEU A 1 85 ? -10.262 1.331 9.594 1.00 98.44 85 LEU A CA 1
ATOM 641 C C . LEU A 1 85 ? -10.239 -0.007 8.853 1.00 98.44 85 LEU A C 1
ATOM 643 O O . LEU A 1 85 ? -9.210 -0.671 8.799 1.00 98.44 85 LEU A O 1
ATOM 647 N N . ASP A 1 86 ? -11.365 -0.372 8.241 1.00 98.00 86 ASP A N 1
ATOM 648 C CA . ASP A 1 86 ? -11.451 -1.549 7.376 1.00 98.00 86 ASP A CA 1
ATOM 649 C C . ASP A 1 86 ? -10.806 -1.252 6.000 1.00 98.00 86 ASP A C 1
ATOM 651 O O . ASP A 1 86 ? -11.342 -0.432 5.236 1.00 98.00 86 ASP A O 1
ATOM 655 N N . PRO A 1 87 ? -9.670 -1.895 5.659 1.00 97.94 87 PRO A N 1
ATOM 656 C CA . PRO A 1 87 ? -8.986 -1.681 4.387 1.00 97.94 87 PRO A CA 1
ATOM 657 C C . PRO A 1 87 ? -9.805 -2.166 3.184 1.00 97.94 87 PRO A C 1
ATOM 659 O O . PRO A 1 87 ? -9.779 -1.516 2.133 1.00 97.94 87 PRO A O 1
ATOM 662 N N . GLN A 1 88 ? -10.584 -3.243 3.328 1.00 96.75 88 GLN A N 1
ATOM 663 C CA . GLN A 1 88 ? -11.418 -3.779 2.255 1.00 96.75 88 GLN A CA 1
ATOM 664 C C . GLN A 1 88 ? -12.548 -2.803 1.917 1.00 96.75 88 GLN A C 1
ATOM 666 O O . GLN A 1 88 ? -12.743 -2.451 0.747 1.00 96.75 88 GLN A O 1
ATOM 671 N N . ALA A 1 89 ? -13.249 -2.291 2.933 1.00 97.56 89 ALA A N 1
ATOM 672 C CA . ALA A 1 89 ? -14.279 -1.272 2.736 1.00 97.56 89 ALA A CA 1
ATOM 673 C C . ALA A 1 89 ? -13.705 0.032 2.160 1.00 97.56 89 ALA A C 1
ATOM 675 O O . ALA A 1 89 ? -14.304 0.623 1.252 1.00 97.56 89 ALA A O 1
ATOM 676 N N . ALA A 1 90 ? -12.541 0.481 2.641 1.00 98.25 90 ALA A N 1
ATOM 677 C CA . ALA A 1 90 ? -11.892 1.693 2.145 1.00 98.25 90 ALA A CA 1
ATOM 678 C C . ALA A 1 90 ? -11.521 1.580 0.656 1.00 98.25 90 ALA A C 1
ATOM 680 O O . ALA A 1 90 ? -11.826 2.487 -0.133 1.00 98.25 90 ALA A O 1
ATOM 681 N N . LEU A 1 91 ? -10.925 0.454 0.249 1.00 96.56 91 LEU A N 1
ATOM 682 C CA . LEU A 1 91 ? -10.556 0.202 -1.143 1.00 96.56 91 LEU A CA 1
ATOM 683 C C . LEU A 1 91 ? -11.796 0.078 -2.042 1.00 96.56 91 LEU A C 1
ATOM 685 O O . LEU A 1 91 ? -11.852 0.702 -3.106 1.00 96.56 91 LEU A O 1
ATOM 689 N N . ALA A 1 92 ? -12.831 -0.642 -1.597 1.00 96.31 92 ALA A N 1
ATOM 690 C CA . ALA A 1 92 ? -14.094 -0.772 -2.327 1.00 96.31 92 ALA A CA 1
ATOM 691 C C . ALA A 1 92 ? -14.796 0.586 -2.528 1.00 96.31 92 ALA A C 1
ATOM 693 O O . ALA A 1 92 ? -15.308 0.886 -3.617 1.00 96.31 92 ALA A O 1
ATOM 694 N N . ALA A 1 93 ? -14.779 1.448 -1.508 1.00 97.06 93 ALA A N 1
ATOM 695 C CA . ALA A 1 93 ? -15.306 2.805 -1.604 1.00 97.06 93 ALA A CA 1
ATOM 696 C C . ALA A 1 93 ? -14.499 3.663 -2.594 1.00 97.06 93 ALA A C 1
ATOM 698 O O . ALA A 1 93 ? -15.089 4.421 -3.370 1.00 97.06 93 ALA A O 1
ATOM 699 N N . CYS A 1 94 ? -13.168 3.533 -2.611 1.00 96.00 94 CYS A N 1
ATOM 700 C CA . CYS A 1 94 ? -12.309 4.192 -3.597 1.00 96.00 94 CYS A CA 1
ATOM 701 C C . CYS A 1 94 ? -12.666 3.753 -5.026 1.00 96.00 94 CYS A C 1
ATOM 703 O O . CYS A 1 94 ? -12.963 4.596 -5.877 1.00 96.00 94 CYS A O 1
ATOM 705 N N . ALA A 1 95 ? -12.751 2.442 -5.267 1.00 94.94 95 ALA A N 1
ATOM 706 C CA . ALA A 1 95 ? -13.107 1.885 -6.569 1.00 94.94 95 ALA A CA 1
ATOM 707 C C . ALA A 1 95 ? -14.492 2.364 -7.039 1.00 94.94 95 ALA A C 1
ATOM 709 O O . ALA A 1 95 ? -14.659 2.760 -8.193 1.00 94.94 95 ALA A O 1
ATOM 710 N N . THR A 1 96 ? -15.475 2.408 -6.136 1.00 94.94 96 THR A N 1
ATOM 711 C CA . THR A 1 96 ? -16.823 2.922 -6.428 1.00 94.94 96 THR A CA 1
ATOM 712 C C . THR A 1 96 ? -16.788 4.393 -6.847 1.00 94.94 96 THR A C 1
ATOM 714 O O . THR A 1 96 ? -17.375 4.760 -7.868 1.00 94.94 96 THR A O 1
ATOM 717 N N . LYS A 1 97 ? -16.052 5.237 -6.110 1.00 92.75 97 LYS A N 1
ATOM 718 C CA . LYS A 1 97 ? -15.873 6.660 -6.445 1.00 92.75 97 LYS A CA 1
ATOM 719 C C . LYS A 1 97 ? -15.213 6.854 -7.809 1.00 92.75 97 LYS A C 1
ATOM 721 O O . LYS A 1 97 ? -15.615 7.752 -8.543 1.00 92.75 97 LYS A O 1
ATOM 726 N N . VAL A 1 98 ? -14.213 6.039 -8.150 1.00 93.50 98 VAL A N 1
ATOM 727 C CA . VAL A 1 98 ? -13.546 6.092 -9.462 1.00 93.50 98 VAL A CA 1
ATOM 728 C C . VAL A 1 98 ? -14.502 5.652 -10.569 1.00 93.50 98 VAL A C 1
ATOM 730 O O . VAL A 1 98 ? -14.628 6.354 -11.569 1.00 93.50 98 VAL A O 1
ATOM 733 N N . ARG A 1 99 ? -15.243 4.554 -10.373 1.00 90.69 99 ARG A N 1
ATOM 734 C CA . ARG A 1 99 ? -16.204 4.044 -11.363 1.00 90.69 99 ARG A CA 1
ATOM 735 C C . ARG A 1 99 ? -17.308 5.038 -11.697 1.00 90.69 99 ARG A C 1
ATOM 737 O O . ARG A 1 99 ? -17.695 5.133 -12.856 1.00 90.69 99 ARG A O 1
ATOM 744 N N . ALA A 1 100 ? -17.767 5.807 -10.713 1.00 90.38 100 ALA A N 1
ATOM 745 C CA . ALA A 1 100 ? -18.766 6.854 -10.916 1.00 90.38 100 ALA A CA 1
ATOM 746 C C . ALA A 1 100 ? -18.295 7.994 -11.845 1.00 90.38 100 ALA A C 1
ATOM 748 O O . ALA A 1 100 ? -19.116 8.793 -12.285 1.00 90.38 100 ALA A O 1
ATOM 749 N N . ARG A 1 101 ? -16.990 8.086 -12.144 1.00 89.75 101 ARG A N 1
ATOM 750 C CA . ARG A 1 101 ? -16.426 9.082 -13.070 1.00 89.75 101 ARG A CA 1
ATOM 751 C C . ARG A 1 101 ? -16.407 8.611 -14.522 1.00 89.75 101 ARG A C 1
ATOM 753 O O . ARG A 1 101 ? -16.203 9.439 -15.405 1.00 89.75 101 ARG A O 1
ATOM 760 N N . PHE A 1 102 ? -16.583 7.314 -14.782 1.00 86.75 102 PHE A N 1
ATOM 761 C CA . PHE A 1 102 ? -16.643 6.819 -16.152 1.00 86.75 102 PHE A CA 1
ATOM 762 C C . PHE A 1 102 ? -18.003 7.161 -16.771 1.00 86.75 102 PHE A C 1
ATOM 764 O O . PHE A 1 102 ? -19.031 6.990 -16.109 1.00 86.75 102 PHE A O 1
ATOM 771 N N . PRO A 1 103 ? -18.046 7.619 -18.033 1.00 81.19 103 PRO A N 1
ATOM 772 C CA . PRO A 1 103 ? -19.310 7.741 -18.743 1.00 81.19 103 PRO A CA 1
ATOM 773 C C . PRO A 1 103 ? -19.982 6.363 -18.814 1.00 81.19 103 PRO A C 1
ATOM 775 O O . PRO A 1 103 ? -19.322 5.365 -19.116 1.00 81.19 103 PRO A O 1
ATOM 778 N N . LEU A 1 104 ? -21.294 6.291 -18.546 1.00 71.44 104 LEU A N 1
ATOM 779 C CA . LEU A 1 104 ? -22.061 5.097 -18.907 1.00 71.44 104 LEU A CA 1
ATOM 780 C C . LEU A 1 104 ? -21.912 4.893 -20.415 1.00 71.44 104 LEU A C 1
ATOM 782 O O . LEU A 1 104 ? -22.041 5.853 -21.179 1.00 71.44 104 LEU A O 1
ATOM 786 N N . ALA A 1 105 ? -21.624 3.658 -20.835 1.00 70.19 105 ALA A N 1
ATOM 787 C CA . ALA A 1 105 ? -21.573 3.329 -22.252 1.00 70.19 105 ALA A CA 1
ATOM 788 C C . ALA A 1 105 ? -22.861 3.836 -22.928 1.00 70.19 105 ALA A C 1
ATOM 790 O O . ALA A 1 105 ? -23.944 3.654 -22.356 1.00 70.19 105 ALA A O 1
ATOM 791 N N . PRO A 1 106 ? -22.772 4.491 -24.100 1.00 69.44 106 PRO A N 1
ATOM 792 C CA . PRO A 1 106 ? -23.965 4.919 -24.809 1.00 69.44 106 PRO A CA 1
ATOM 793 C C . PRO A 1 106 ? -24.860 3.698 -25.028 1.00 69.44 106 PRO A C 1
ATOM 795 O O . PRO A 1 106 ? -24.396 2.658 -25.498 1.00 69.44 106 PRO A O 1
ATOM 798 N N . HIS A 1 107 ? -26.136 3.809 -24.645 1.00 60.75 107 HIS A N 1
ATOM 799 C CA . HIS A 1 107 ? -27.125 2.796 -24.990 1.00 60.75 107 HIS A CA 1
ATOM 800 C C . HIS A 1 107 ? -27.094 2.642 -26.514 1.00 60.75 107 HIS A C 1
ATOM 802 O O . HIS A 1 107 ? -27.187 3.669 -27.197 1.00 60.75 107 HIS A O 1
ATOM 808 N N . PRO A 1 108 ? -26.917 1.425 -27.066 1.00 64.25 108 PRO A N 1
ATOM 809 C CA . PRO A 1 108 ? -27.011 1.257 -28.503 1.00 64.25 108 PRO A CA 1
ATOM 810 C C . PRO A 1 108 ? -28.386 1.775 -28.916 1.00 64.25 108 PRO A C 1
ATOM 812 O O . PRO A 1 108 ? -29.407 1.303 -28.414 1.00 64.25 108 PRO A O 1
ATOM 815 N N . ALA A 1 109 ? -28.405 2.806 -29.763 1.00 65.06 109 ALA A N 1
ATOM 816 C CA . ALA A 1 109 ? -29.648 3.286 -30.339 1.00 65.06 109 ALA A CA 1
ATOM 817 C C . ALA A 1 109 ? -30.361 2.084 -30.981 1.00 65.06 109 ALA A C 1
ATOM 819 O O . ALA A 1 109 ? -29.678 1.230 -31.562 1.00 65.06 109 ALA A O 1
ATOM 820 N N . PRO A 1 110 ? -31.696 1.967 -30.857 1.00 61.72 110 PRO A N 1
ATOM 821 C CA . PRO A 1 110 ? -32.421 0.904 -31.537 1.00 61.72 110 PRO A CA 1
ATOM 822 C C . PRO A 1 110 ? -32.033 0.939 -33.015 1.00 61.72 110 PRO A C 1
ATOM 824 O O . PRO A 1 110 ? -32.060 2.004 -33.633 1.00 61.72 110 PRO A O 1
ATOM 827 N N . ALA A 1 111 ? -31.589 -0.207 -33.537 1.00 61.41 111 ALA A N 1
ATOM 828 C CA . ALA A 1 111 ? -31.136 -0.321 -34.913 1.00 61.41 111 ALA A CA 1
ATOM 829 C C . ALA A 1 111 ? -32.234 0.205 -35.844 1.00 61.41 111 ALA A C 1
ATOM 831 O O . ALA A 1 111 ? -33.356 -0.302 -35.827 1.00 61.41 111 ALA A O 1
ATOM 832 N N . ASP A 1 112 ? -31.910 1.237 -36.620 1.00 58.91 112 ASP A N 1
ATOM 833 C CA . ASP A 1 112 ? -32.800 1.764 -37.644 1.00 58.91 112 ASP A CA 1
ATOM 834 C C . ASP A 1 112 ? -32.968 0.674 -38.723 1.00 58.91 112 ASP A C 1
ATOM 836 O O . ASP A 1 112 ? -31.970 0.279 -39.342 1.00 58.91 112 ASP A O 1
ATOM 840 N N . PRO A 1 113 ? -34.179 0.125 -38.947 1.00 56.16 113 PRO A N 1
ATOM 841 C CA . PRO A 1 113 ? -34.388 -1.025 -39.831 1.00 56.16 113 PRO A CA 1
ATOM 842 C C . PRO A 1 113 ? -34.140 -0.733 -41.323 1.00 56.16 113 PRO A C 1
ATOM 844 O O . PRO A 1 113 ? -34.384 -1.600 -42.160 1.00 56.16 113 PRO A O 1
ATOM 847 N N . ALA A 1 114 ? -33.660 0.461 -41.681 1.00 57.03 114 ALA A N 1
ATOM 848 C CA . ALA A 1 114 ? -33.496 0.905 -43.062 1.00 57.03 114 ALA A CA 1
ATOM 849 C C . ALA A 1 114 ? -32.049 0.905 -43.596 1.00 57.03 114 ALA A C 1
ATOM 851 O O . ALA A 1 114 ? -31.837 1.350 -44.723 1.00 57.03 114 ALA A O 1
ATOM 852 N N . THR A 1 115 ? -31.046 0.413 -42.857 1.00 51.44 115 THR A N 1
ATOM 853 C CA . THR A 1 115 ? -29.667 0.383 -43.392 1.00 51.44 115 THR A CA 1
ATOM 854 C C . THR A 1 115 ? -29.462 -0.866 -44.265 1.00 51.44 115 THR A C 1
ATOM 856 O O . THR A 1 115 ? -29.498 -1.977 -43.732 1.00 51.44 115 THR A O 1
ATOM 859 N N . PRO A 1 116 ? -29.231 -0.749 -45.589 1.00 48.72 116 PRO A N 1
ATOM 860 C CA . PRO A 1 116 ? -28.926 -1.904 -46.424 1.00 48.72 116 PRO A CA 1
ATOM 861 C C . PRO A 1 116 ? -27.494 -2.374 -46.148 1.00 48.72 116 PRO A C 1
ATOM 863 O O . PRO A 1 116 ? -26.582 -1.556 -46.031 1.00 48.72 116 PRO A O 1
ATOM 866 N N . ILE A 1 117 ? -27.287 -3.691 -46.085 1.00 49.56 117 ILE A N 1
ATOM 867 C CA . ILE A 1 117 ? -25.952 -4.297 -45.985 1.00 49.56 117 ILE A CA 1
ATOM 868 C C . ILE A 1 117 ? -25.206 -4.052 -47.310 1.00 49.56 117 ILE A C 1
ATOM 870 O O . ILE A 1 117 ? -25.687 -4.522 -48.346 1.00 49.56 117 ILE A O 1
ATOM 874 N N . PRO A 1 118 ? -24.052 -3.354 -47.334 1.00 44.41 118 PRO A N 1
ATOM 875 C CA . PRO A 1 118 ? -23.251 -3.247 -48.545 1.00 44.41 118 PRO A CA 1
ATOM 876 C C . PRO A 1 118 ? -22.515 -4.563 -48.795 1.00 44.41 118 PRO A C 1
ATOM 878 O O . PRO A 1 118 ? -21.855 -5.104 -47.908 1.00 44.41 118 PRO A O 1
ATOM 881 N N . GLY A 1 119 ? -22.663 -5.059 -50.020 1.00 43.12 119 GLY A N 1
ATOM 882 C CA . GLY A 1 119 ? -22.028 -6.267 -50.513 1.00 43.12 119 GLY A CA 1
ATOM 883 C C . GLY A 1 119 ? -20.501 -6.200 -50.567 1.00 43.12 119 GLY A C 1
ATOM 884 O O . GLY A 1 119 ? -19.882 -5.153 -50.736 1.00 43.12 119 GLY A O 1
ATOM 885 N N . GLU A 1 120 ? -19.955 -7.399 -50.429 1.00 43.84 120 GLU A N 1
ATOM 886 C CA . GLU A 1 120 ? -18.628 -7.899 -50.767 1.00 43.84 120 GLU A CA 1
ATOM 887 C C . GLU A 1 120 ? -17.892 -7.155 -51.900 1.00 43.84 120 GLU A C 1
ATOM 889 O O . GLU A 1 120 ? -18.344 -7.160 -53.043 1.00 43.84 120 GLU A O 1
ATOM 894 N N . ALA A 1 121 ? -16.713 -6.592 -51.590 1.00 39.34 121 ALA A N 1
ATOM 895 C CA . ALA A 1 121 ? -15.582 -6.474 -52.520 1.00 39.34 121 ALA A CA 1
ATOM 896 C C . ALA A 1 121 ? -14.258 -6.103 -51.805 1.00 39.34 121 ALA A C 1
ATOM 898 O O . ALA A 1 121 ? -14.074 -4.980 -51.350 1.00 39.34 121 ALA A O 1
ATOM 899 N N . THR A 1 122 ? -13.329 -7.070 -51.809 1.00 37.69 122 THR A N 1
ATOM 900 C CA . THR A 1 122 ? -11.853 -6.971 -51.966 1.00 37.69 122 THR A CA 1
ATOM 901 C C . THR A 1 122 ? -10.988 -6.054 -51.080 1.00 37.69 122 THR A C 1
ATOM 903 O O . THR A 1 122 ? -11.077 -4.832 -51.110 1.00 37.69 122 THR A O 1
ATOM 906 N N . ALA A 1 123 ? -10.007 -6.689 -50.420 1.00 44.19 123 ALA A N 1
ATOM 907 C CA . ALA A 1 123 ? -8.824 -6.078 -49.803 1.00 44.19 123 ALA A CA 1
ATOM 908 C C . ALA A 1 123 ? -7.941 -5.326 -50.824 1.00 44.19 123 ALA A C 1
ATOM 910 O O . ALA A 1 123 ? -7.870 -5.737 -51.987 1.00 44.19 123 ALA A O 1
ATOM 911 N N . PRO A 1 124 ? -7.203 -4.287 -50.386 1.00 45.12 124 PRO A N 1
ATOM 912 C CA . PRO A 1 124 ? -5.750 -4.478 -50.276 1.00 45.12 124 PRO A CA 1
ATOM 913 C C . PRO A 1 124 ? -5.057 -3.688 -49.142 1.00 45.12 124 PRO A C 1
ATOM 915 O O . PRO A 1 124 ? -5.538 -2.655 -48.693 1.00 45.12 124 PRO A O 1
ATOM 918 N N . GLY A 1 125 ? -3.846 -4.140 -48.791 1.00 36.25 125 GLY A N 1
ATOM 919 C CA . GLY A 1 125 ? -2.749 -3.263 -48.359 1.00 36.25 125 GLY A CA 1
ATOM 920 C C . GLY A 1 125 ? -2.496 -3.161 -46.856 1.00 36.25 125 GLY A C 1
ATOM 921 O O . GLY A 1 125 ? -3.111 -2.362 -46.163 1.00 36.25 125 GLY A O 1
ATOM 922 N N . SER A 1 126 ? -1.518 -3.923 -46.366 1.00 49.31 126 SER A N 1
ATOM 923 C CA . SER A 1 126 ? -0.923 -3.744 -45.040 1.00 49.31 126 SER A CA 1
ATOM 924 C C . SER A 1 126 ? -0.056 -2.479 -45.014 1.00 49.31 126 SER A C 1
ATOM 926 O O . SER A 1 126 ? 1.028 -2.473 -45.596 1.00 49.31 126 SER A O 1
ATOM 928 N N . GLU A 1 127 ? -0.489 -1.430 -44.318 1.00 45.19 1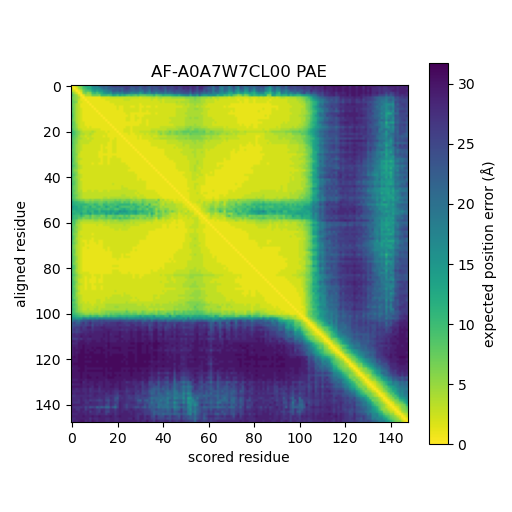27 GLU A N 1
ATOM 929 C CA . GLU A 1 127 ? 0.394 -0.330 -43.908 1.00 45.19 127 GLU A CA 1
ATOM 930 C C . GLU A 1 127 ? 0.942 -0.603 -42.494 1.00 45.19 127 GLU A C 1
ATOM 932 O O . GLU A 1 127 ? 0.176 -0.977 -41.600 1.00 45.19 127 GLU A O 1
ATOM 937 N N . PRO A 1 128 ? 2.256 -0.445 -42.243 1.00 44.91 128 PRO A N 1
ATOM 938 C CA . PRO A 1 128 ? 2.793 -0.554 -40.895 1.00 44.91 128 PRO A CA 1
ATOM 939 C C . PRO A 1 128 ? 2.365 0.660 -40.061 1.00 44.91 128 PRO A C 1
ATOM 941 O O . PRO A 1 128 ? 2.710 1.802 -40.361 1.00 44.91 128 PRO A O 1
ATOM 944 N N . SER A 1 129 ? 1.629 0.396 -38.982 1.00 51.50 129 SER A N 1
ATOM 945 C CA . SER A 1 129 ? 1.244 1.390 -37.981 1.00 51.50 129 SER A CA 1
ATOM 946 C C . SER A 1 129 ? 2.488 1.933 -37.268 1.00 51.50 129 SER A C 1
ATOM 948 O O . SER A 1 129 ? 3.075 1.270 -36.412 1.00 51.50 129 SER A O 1
ATOM 950 N N . THR A 1 130 ? 2.910 3.148 -37.615 1.00 48.12 130 THR A N 1
ATOM 951 C CA . THR A 1 130 ? 3.878 3.905 -36.817 1.00 48.12 130 THR A CA 1
ATOM 952 C C . THR A 1 130 ? 3.145 4.550 -35.650 1.00 48.12 130 THR A C 1
ATOM 954 O O . THR A 1 130 ? 2.608 5.653 -35.764 1.00 48.12 130 THR A O 1
ATOM 957 N N . VAL A 1 131 ? 3.107 3.857 -34.516 1.00 47.84 131 VAL A N 1
ATOM 958 C CA . VAL A 1 131 ? 2.729 4.477 -33.244 1.00 47.84 131 VAL A CA 1
ATOM 959 C C . VAL A 1 131 ? 3.881 5.407 -32.836 1.00 47.84 131 VAL A C 1
ATOM 961 O O . VAL A 1 131 ? 5.024 4.944 -32.788 1.00 47.84 131 VAL A O 1
ATOM 964 N N . PRO A 1 132 ? 3.653 6.704 -32.569 1.00 41.19 132 PRO A N 1
ATOM 965 C CA . PRO A 1 132 ? 4.725 7.574 -32.112 1.00 41.19 132 PRO A CA 1
ATOM 966 C C . PRO A 1 132 ? 5.175 7.123 -30.718 1.00 41.19 132 PRO A C 1
ATOM 968 O O . PRO A 1 132 ? 4.397 7.134 -29.764 1.00 41.19 132 PRO A O 1
ATOM 971 N N . VAL A 1 133 ? 6.444 6.728 -30.597 1.00 53.69 133 VAL A N 1
ATOM 972 C CA . VAL A 1 133 ? 7.103 6.578 -29.297 1.00 53.69 133 VAL A CA 1
ATOM 973 C C . VAL A 1 133 ? 7.230 7.978 -28.707 1.00 53.69 133 VAL A C 1
ATOM 975 O O . VAL A 1 133 ? 8.046 8.781 -29.153 1.00 53.69 133 VAL A O 1
ATOM 978 N N . VAL A 1 134 ? 6.395 8.293 -27.721 1.00 46.53 134 VAL A N 1
ATOM 979 C CA . VAL A 1 134 ? 6.579 9.488 -26.896 1.00 46.53 134 VAL A CA 1
ATOM 980 C C . VAL A 1 134 ? 7.808 9.239 -26.024 1.00 46.53 134 VAL A C 1
ATOM 982 O O . VAL A 1 134 ? 7.767 8.415 -25.111 1.00 46.53 134 VAL A O 1
ATOM 985 N N . SER A 1 135 ? 8.916 9.923 -26.317 1.00 48.31 135 SER A N 1
ATOM 986 C CA . SER A 1 135 ? 10.068 9.969 -25.416 1.00 48.31 135 SER A CA 1
ATOM 987 C C . SER A 1 135 ? 9.632 10.577 -24.085 1.00 48.31 135 SER A C 1
ATOM 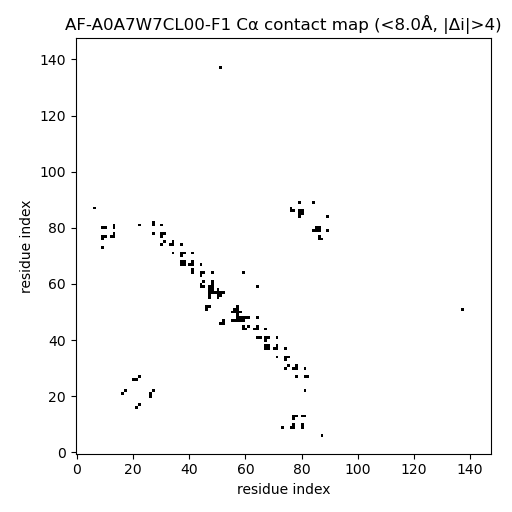989 O O . SER A 1 135 ? 9.236 11.741 -24.027 1.00 48.31 135 SER A O 1
ATOM 991 N N . ALA A 1 136 ? 9.705 9.786 -23.014 1.00 48.16 136 ALA A N 1
ATOM 992 C CA . ALA A 1 136 ? 9.602 10.307 -21.658 1.00 48.16 136 ALA A CA 1
ATOM 993 C C . ALA A 1 136 ? 10.730 11.333 -21.425 1.00 48.16 136 ALA A C 1
ATOM 995 O O . ALA A 1 136 ? 11.840 11.130 -21.930 1.00 48.16 136 ALA A O 1
ATOM 996 N N . PRO A 1 137 ? 10.486 12.434 -20.691 1.00 37.97 137 PRO A N 1
ATOM 997 C CA . PRO A 1 137 ? 11.536 13.395 -20.393 1.00 37.97 137 PRO A CA 1
ATOM 998 C C . PRO A 1 137 ? 12.643 12.701 -19.592 1.00 37.97 137 PRO A C 1
ATOM 1000 O O . PRO A 1 137 ? 12.393 12.162 -18.514 1.00 37.97 137 PRO A O 1
ATOM 1003 N N . SER A 1 138 ? 13.865 12.706 -20.132 1.00 42.75 138 SER A N 1
ATOM 1004 C CA . SER A 1 138 ? 15.060 12.266 -19.417 1.00 42.75 138 SER A CA 1
ATOM 1005 C C . SER A 1 138 ? 15.212 13.100 -18.153 1.00 42.75 138 SER A C 1
ATOM 1007 O O . SER A 1 138 ? 15.562 14.280 -18.203 1.00 42.75 138 SER A O 1
ATOM 1009 N N . ILE A 1 139 ? 14.970 12.478 -17.005 1.00 43.25 139 ILE A N 1
ATOM 1010 C CA . ILE A 1 139 ? 15.442 12.989 -15.727 1.00 43.25 139 ILE A CA 1
ATOM 1011 C C . ILE A 1 139 ? 16.962 12.780 -15.729 1.00 43.25 139 ILE A C 1
ATOM 1013 O O . ILE A 1 139 ? 17.478 11.716 -15.401 1.00 43.25 139 ILE A O 1
ATOM 1017 N N . ALA A 1 140 ? 17.689 13.787 -16.209 1.00 43.19 140 ALA A N 1
ATOM 1018 C CA . ALA A 1 140 ? 19.139 13.820 -16.137 1.00 43.19 140 ALA A CA 1
ATOM 1019 C C . ALA A 1 140 ? 19.544 14.211 -14.711 1.00 43.19 140 ALA A C 1
ATOM 1021 O O . ALA A 1 140 ? 19.375 15.359 -14.303 1.00 43.19 140 ALA A O 1
ATOM 1022 N N . TRP A 1 141 ? 20.083 13.261 -13.948 1.00 43.06 141 TRP A N 1
ATOM 1023 C CA . TRP A 1 141 ? 20.838 13.590 -12.739 1.00 43.06 141 TRP A CA 1
ATOM 1024 C C . TRP A 1 141 ? 22.223 14.122 -13.148 1.00 43.06 141 TRP A C 1
ATOM 1026 O O . TRP A 1 141 ? 22.837 13.552 -14.057 1.00 43.06 141 TRP A O 1
ATOM 1036 N 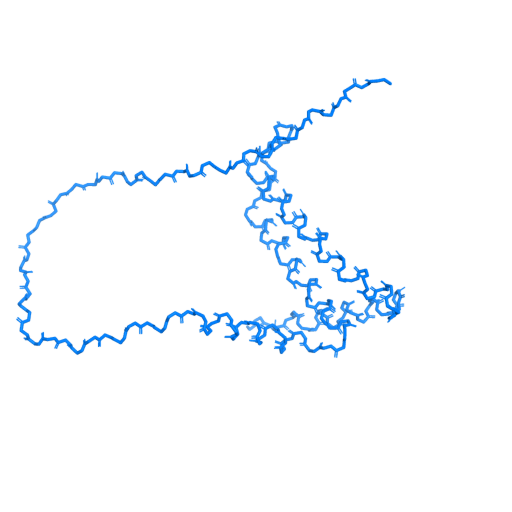N . PRO A 1 142 ? 22.751 15.186 -12.516 1.00 44.16 142 PRO A N 1
ATOM 1037 C CA . PRO A 1 142 ? 24.133 15.596 -12.741 1.00 44.16 142 PRO A CA 1
ATOM 1038 C C . PRO A 1 142 ? 25.100 14.484 -12.292 1.00 44.16 142 PRO A C 1
ATOM 1040 O O . PRO A 1 142 ? 24.763 13.706 -11.392 1.00 44.16 142 PRO A O 1
ATOM 1043 N N . PRO A 1 143 ? 26.299 14.383 -12.900 1.00 50.34 143 PRO A N 1
ATOM 1044 C CA . PRO A 1 143 ? 27.276 13.379 -12.506 1.00 50.34 143 PRO A CA 1
ATOM 1045 C C . PRO A 1 143 ? 27.629 13.547 -11.027 1.00 50.34 143 PRO A C 1
ATOM 1047 O O . PRO A 1 143 ? 27.839 14.663 -10.548 1.00 50.34 143 PRO A O 1
ATOM 1050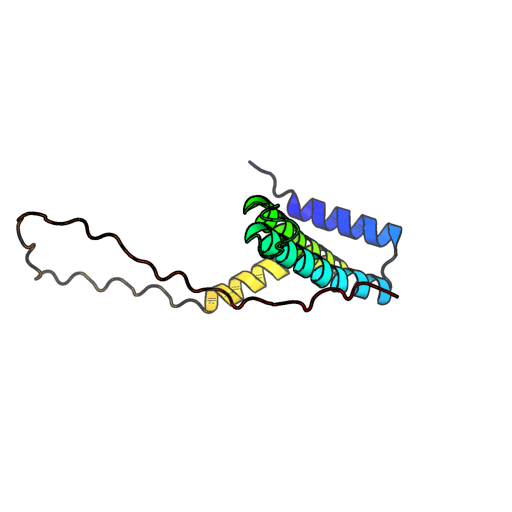 N N . VAL A 1 144 ? 27.711 12.422 -10.314 1.00 54.09 144 VAL A N 1
ATOM 1051 C CA . VAL A 1 144 ? 28.296 12.378 -8.973 1.00 54.09 144 VAL A CA 1
ATOM 1052 C C . VAL A 1 144 ? 29.732 12.873 -9.118 1.00 54.09 144 VAL A C 1
ATOM 1054 O O . VAL A 1 144 ? 30.543 12.228 -9.781 1.00 54.09 144 VAL A O 1
ATOM 1057 N N . GLY A 1 145 ? 30.014 14.060 -8.581 1.00 46.66 145 GLY A N 1
ATOM 1058 C CA . GLY A 1 145 ? 31.349 14.641 -8.609 1.00 46.66 145 GLY A CA 1
ATOM 1059 C C . GLY A 1 145 ? 32.353 13.673 -7.987 1.00 46.66 145 GLY A C 1
ATOM 1060 O O . GLY A 1 145 ? 32.190 13.242 -6.848 1.00 46.66 145 GLY A O 1
ATOM 1061 N N . SER A 1 146 ? 33.375 13.314 -8.758 1.00 54.34 146 SER A N 1
ATOM 1062 C CA . SER A 1 146 ? 34.516 12.534 -8.287 1.00 54.34 146 SER A CA 1
ATOM 1063 C C . SER A 1 146 ? 35.485 13.432 -7.516 1.00 54.34 146 SER A C 1
ATOM 1065 O O . SER A 1 146 ? 36.153 14.243 -8.149 1.00 54.34 146 SER A O 1
ATOM 1067 N N . GLY A 1 147 ? 35.614 13.218 -6.200 1.00 52.47 147 GLY A N 1
ATOM 1068 C CA . GLY A 1 147 ? 36.730 13.691 -5.352 1.00 52.47 147 GLY A CA 1
ATOM 1069 C C . GLY A 1 147 ? 36.780 15.209 -5.117 1.00 52.47 147 GLY A C 1
ATOM 1070 O O . GLY A 1 147 ? 36.354 15.990 -5.956 1.00 52.47 147 GLY A O 1
ATOM 1071 N N . VAL A 1 148 ? 37.286 15.724 -3.997 1.00 43.75 148 VAL A N 1
ATOM 1072 C CA . VAL A 1 148 ? 38.285 15.223 -3.034 1.00 43.75 148 VAL A CA 1
ATOM 1073 C C . VAL A 1 148 ? 37.924 15.742 -1.644 1.00 43.75 148 VAL A C 1
ATOM 1075 O O . VAL A 1 148 ? 37.445 16.896 -1.575 1.00 43.75 148 VAL A O 1
#

Mean predicted aligned error: 13.77 Å

Secondary structure (DSSP, 8-state):
----THHHHHHHHHHHHHHHH-SSHHHHHHHHHHHHHHHHHHHHHHHHHTT--TTT-S---HHHHHHHHHHHHHHHHHHHHHTTS-HHHHHHHHHHHHHTTSPPPPPPPPPPTT-PPPP---------------PPP---PPP-----

Radius of gyration: 24.83 Å; Cα contacts (8 Å, |Δi|>4): 87; chains: 1; bounding box: 73×37×72 Å

InterPro domains:
  IPR021130 Phosphoribosyl-ATP pyrophosphohydrolase-like [PF01503] (33-93)
  IPR044548 Uncharacterized protein AF_0060, NTP Pyrophosphohydrolase MazG-like domain [cd11533] (16-83)

Foldseek 3Di:
DPPPVLQVVLVVVLVVLCVPPNLDPVSLVVLVVVLVVLVVQLVVLVCLCVLLPVVRGRDHDVVSSVVSVVVSLSSVLSSCVSVVHHSVVVVVVVVVVVVVPDDDDPDPDPDDPPDDDDDDDDDDDDDDDDDDDDDDPRPDDDDPDDDD

Solvent-accessible surface area (backbone atoms only — not comparable to full-atom values): 9164 Å² total; per-residue (Å²): 131,84,73,78,58,63,59,61,48,36,52,51,54,35,52,52,43,42,73,75,74,39,81,50,74,65,49,53,47,50,43,52,49,47,34,57,53,32,48,51,49,25,51,48,31,47,42,27,39,70,26,71,45,82,92,70,37,64,76,42,49,73,65,53,26,50,48,31,49,47,48,26,52,52,39,47,37,27,32,37,41,68,72,75,43,62,40,67,60,53,51,53,51,49,53,51,60,55,56,73,70,54,78,76,76,78,74,79,71,79,80,69,93,80,73,79,84,82,78,92,78,83,88,83,82,91,74,85,82,80,73,82,80,78,78,73,82,79,83,76,74,78,79,81,79,79,82,133

pLDDT: mean 81.05, std 22.23, range [36.25, 98.81]